Protein AF-A0A8D4VLZ9-F1 (afdb_monomer_lite)

Foldseek 3Di:
DAALVNLCVVCVVVVHDLCRVQVVVVHHSVLLVCLNVCVQVLPDDPSVVSCCVSVVDPDPPPPDD

pLDDT: mean 84.94, std 12.77, range [36.75, 94.44]

Organism: NCBI:txid1295382

InterPro domains:
  IPR010982 Lambda repressor-like, DNA-binding 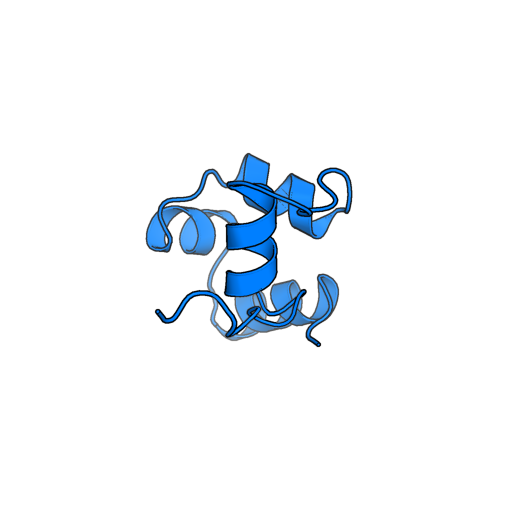domain superfamily [G3DSA:1.10.260.40] (2-60)
  IPR026365 Phage-associated protein, BcepMu gp16 family [TIGR04111] (3-57)

Structure (mmCIF, N/CA/C/O backbone):
data_AF-A0A8D4VLZ9-F1
#
_entry.id   AF-A0A8D4VLZ9-F1
#
loop_
_atom_site.group_PDB
_atom_site.id
_atom_site.type_symbol
_atom_site.label_atom_id
_atom_site.label_alt_id
_atom_site.label_comp_id
_atom_site.label_asym_id
_atom_site.label_entity_id
_atom_site.label_seq_id
_atom_site.pdbx_PDB_ins_code
_atom_site.Cartn_x
_atom_site.Cartn_y
_atom_site.Cartn_z
_atom_site.occupancy
_atom_site.B_iso_or_equiv
_atom_site.auth_seq_id
_atom_site.auth_comp_id
_atom_site.auth_asym_id
_atom_site.auth_atom_id
_atom_site.pdbx_PDB_model_num
ATOM 1 N N . MET A 1 1 ? 7.296 -10.489 -10.988 1.00 62.09 1 MET A N 1
ATOM 2 C CA . MET A 1 1 ? 7.047 -9.337 -10.095 1.00 62.09 1 MET A CA 1
ATOM 3 C C . MET A 1 1 ? 6.040 -8.428 -10.765 1.00 62.09 1 MET A C 1
ATOM 5 O O . MET A 1 1 ? 6.229 -8.110 -11.933 1.00 62.09 1 MET A O 1
ATOM 9 N N . LEU A 1 2 ? 4.970 -8.061 -10.065 1.00 77.62 2 LEU A N 1
ATOM 10 C CA . LEU A 1 2 ? 4.060 -7.015 -10.528 1.00 77.62 2 LEU A CA 1
ATOM 11 C C . LEU A 1 2 ? 4.693 -5.648 -10.230 1.00 77.62 2 LEU A C 1
ATOM 13 O O . LEU A 1 2 ? 5.382 -5.504 -9.222 1.00 77.62 2 LEU A O 1
ATOM 17 N N . THR A 1 3 ? 4.450 -4.640 -11.064 1.00 86.69 3 THR A N 1
ATOM 18 C CA . THR A 1 3 ? 4.778 -3.246 -10.714 1.00 86.69 3 THR A CA 1
ATOM 19 C C . THR A 1 3 ? 3.574 -2.558 -10.072 1.00 86.69 3 THR A C 1
ATOM 21 O O . THR A 1 3 ? 2.432 -3.000 -10.224 1.00 86.69 3 THR A O 1
ATOM 24 N N . ALA A 1 4 ? 3.806 -1.448 -9.363 1.00 86.81 4 ALA A N 1
ATOM 25 C CA . ALA A 1 4 ? 2.724 -0.655 -8.775 1.00 86.81 4 ALA A CA 1
ATOM 26 C C . ALA A 1 4 ? 1.718 -0.176 -9.837 1.00 86.81 4 ALA A C 1
ATOM 28 O O . ALA A 1 4 ? 0.515 -0.141 -9.582 1.00 86.81 4 ALA A O 1
ATOM 29 N N . ASP A 1 5 ? 2.202 0.134 -11.040 1.00 88.69 5 ASP A N 1
ATOM 30 C CA . ASP A 1 5 ? 1.368 0.561 -12.161 1.00 88.69 5 ASP A CA 1
ATOM 31 C C . ASP A 1 5 ? 0.494 -0.582 -12.698 1.00 88.69 5 ASP A C 1
ATOM 33 O O . ASP A 1 5 ? -0.721 -0.439 -12.833 1.00 88.69 5 ASP A O 1
ATOM 37 N N . GLN A 1 6 ? 1.075 -1.776 -12.860 1.00 90.00 6 GLN A N 1
ATOM 38 C CA . GLN A 1 6 ? 0.323 -2.976 -13.239 1.00 90.00 6 GLN A CA 1
ATOM 39 C C . GLN A 1 6 ? -0.742 -3.344 -12.202 1.00 90.00 6 GLN A C 1
ATOM 41 O O . GLN A 1 6 ? -1.835 -3.782 -12.565 1.00 90.00 6 GLN A O 1
ATOM 46 N N . PHE A 1 7 ? -0.464 -3.150 -10.910 1.00 90.94 7 PHE A N 1
ATOM 47 C CA . PHE A 1 7 ? -1.464 -3.359 -9.868 1.00 90.94 7 PHE A CA 1
ATOM 48 C C . PHE A 1 7 ? -2.637 -2.382 -9.995 1.00 90.94 7 PHE A C 1
ATOM 50 O O . PHE A 1 7 ? -3.793 -2.810 -9.979 1.00 90.94 7 PHE A O 1
ATOM 57 N N . LYS A 1 8 ? -2.354 -1.087 -10.189 1.00 89.62 8 LYS A N 1
ATOM 58 C CA . LYS A 1 8 ? -3.383 -0.063 -10.430 1.00 89.62 8 LYS A CA 1
ATOM 59 C C . LYS A 1 8 ? -4.212 -0.391 -11.675 1.00 89.62 8 LYS A C 1
ATOM 61 O O . LYS A 1 8 ? -5.439 -0.311 -11.622 1.00 89.62 8 LYS A O 1
ATOM 66 N N . ALA A 1 9 ? -3.572 -0.831 -12.758 1.00 92.06 9 ALA A N 1
ATOM 67 C CA . ALA A 1 9 ? -4.256 -1.272 -13.972 1.00 92.06 9 ALA A CA 1
ATOM 68 C C . ALA A 1 9 ? -5.171 -2.482 -13.714 1.00 92.06 9 ALA A C 1
ATOM 70 O O . ALA A 1 9 ? -6.312 -2.499 -14.173 1.00 92.06 9 ALA A O 1
ATOM 71 N N . ARG A 1 10 ? -4.724 -3.461 -12.914 1.00 92.19 10 ARG A N 1
ATOM 72 C CA . ARG A 1 10 ? -5.533 -4.625 -12.508 1.00 92.19 10 ARG A CA 1
ATOM 73 C C . ARG A 1 10 ? -6.756 -4.234 -11.691 1.00 92.19 10 ARG A C 1
ATOM 75 O O . ARG A 1 10 ? -7.838 -4.765 -11.924 1.00 92.19 10 ARG A O 1
ATOM 82 N N . LEU A 1 11 ? -6.579 -3.325 -10.738 1.00 92.31 11 LEU A N 1
ATOM 83 C CA . LEU A 1 11 ? -7.676 -2.793 -9.937 1.00 92.31 11 LEU A CA 1
ATOM 84 C C . LEU A 1 11 ? -8.699 -2.077 -10.825 1.00 92.31 11 LEU A C 1
ATOM 86 O O . LEU A 1 11 ? -9.887 -2.384 -10.751 1.00 92.31 11 LEU A O 1
ATOM 90 N N . LYS A 1 12 ? -8.228 -1.225 -11.746 1.00 92.06 12 LYS A N 1
ATOM 91 C CA . LYS A 1 12 ? -9.075 -0.534 -12.728 1.00 92.06 12 LYS A CA 1
ATOM 92 C C . LYS A 1 12 ? -9.842 -1.514 -13.620 1.00 92.06 12 LYS A C 1
ATOM 94 O O . LYS A 1 12 ? -11.044 -1.352 -13.788 1.00 92.06 12 LYS A O 1
ATOM 99 N N . ALA A 1 13 ? -9.179 -2.551 -14.133 1.00 93.75 13 ALA A N 1
ATOM 100 C CA . ALA A 1 13 ? -9.806 -3.582 -14.964 1.00 93.75 13 ALA A CA 1
ATOM 101 C C . ALA A 1 13 ? -10.879 -4.394 -14.215 1.00 93.75 13 ALA A C 1
ATOM 103 O O . ALA A 1 13 ? -11.829 -4.870 -14.825 1.00 93.75 13 ALA A O 1
ATOM 104 N N . ARG A 1 14 ? -10.744 -4.538 -12.892 1.00 92.00 14 ARG A N 1
ATOM 105 C CA . ARG A 1 14 ? -11.719 -5.214 -12.020 1.00 92.00 14 ARG A CA 1
ATOM 106 C C . ARG A 1 14 ? -12.812 -4.284 -11.484 1.00 92.00 14 ARG A C 1
ATOM 108 O O . ARG A 1 14 ? -13.672 -4.742 -10.742 1.00 92.00 14 ARG A O 1
ATOM 115 N N . GLY A 1 15 ? -12.754 -2.983 -11.783 1.00 94.44 15 GLY A N 1
ATOM 116 C CA . GLY A 1 15 ? -13.661 -1.987 -11.203 1.00 94.44 15 GLY A CA 1
ATOM 117 C C . GLY A 1 15 ? -13.491 -1.803 -9.689 1.00 94.44 15 GLY A C 1
ATOM 118 O O . GLY A 1 15 ? -14.394 -1.314 -9.019 1.00 94.44 15 GLY A O 1
ATOM 119 N N . THR A 1 16 ? -12.351 -2.206 -9.123 1.00 93.88 16 THR A N 1
ATOM 120 C CA . THR A 1 16 ? -12.068 -2.099 -7.685 1.00 93.88 16 THR A CA 1
ATOM 121 C C . THR A 1 16 ? -11.143 -0.914 -7.424 1.00 93.88 16 THR A C 1
ATOM 123 O O . THR A 1 16 ? -10.204 -0.670 -8.177 1.00 93.88 16 THR A O 1
ATOM 126 N N . THR A 1 17 ? -11.362 -0.171 -6.339 1.00 93.75 17 THR A N 1
ATOM 127 C CA . THR A 1 17 ? -10.451 0.913 -5.932 1.00 93.75 17 THR A CA 1
ATOM 128 C C . THR A 1 17 ? -9.356 0.394 -5.002 1.00 93.75 17 THR A C 1
ATOM 130 O O . THR A 1 17 ? -9.527 -0.622 -4.329 1.00 93.75 17 THR A O 1
ATOM 133 N N . ILE A 1 18 ? -8.239 1.123 -4.901 1.00 92.19 18 ILE A N 1
ATOM 134 C CA . ILE A 1 18 ? -7.178 0.816 -3.924 1.00 92.19 18 ILE A CA 1
ATOM 135 C C . ILE A 1 18 ? -7.755 0.793 -2.504 1.00 92.19 18 ILE A C 1
ATOM 137 O O . ILE A 1 18 ? -7.428 -0.093 -1.723 1.00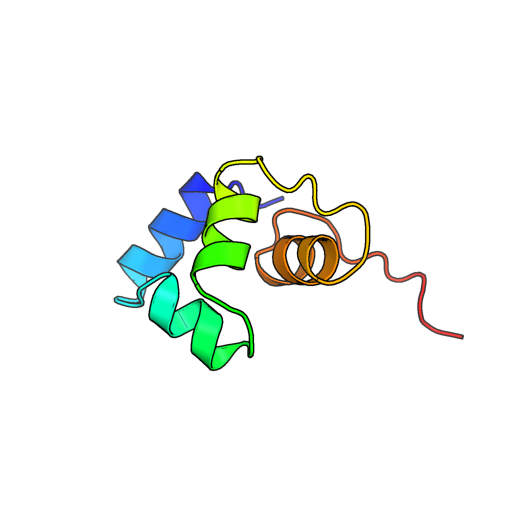 92.19 18 I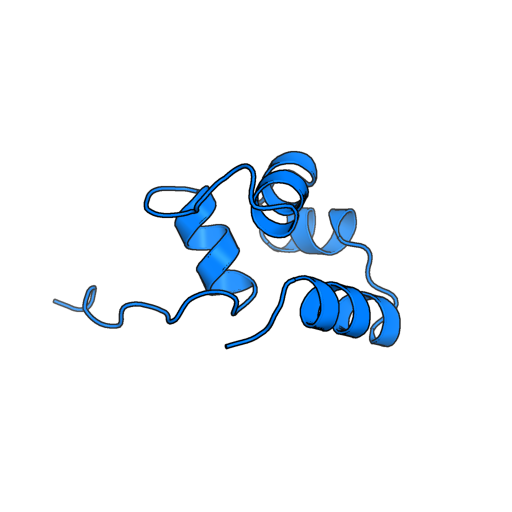LE A O 1
ATOM 141 N N . SER A 1 19 ? -8.650 1.731 -2.183 1.00 92.88 19 SER A N 1
ATOM 142 C CA . SER A 1 19 ? -9.295 1.816 -0.873 1.00 92.88 19 SER A CA 1
ATOM 143 C C . SER A 1 19 ? -10.195 0.622 -0.578 1.00 92.88 19 SER A C 1
ATOM 145 O O . SER A 1 19 ? -10.209 0.140 0.552 1.00 92.88 19 SER A O 1
ATOM 147 N N . GLN A 1 20 ? -10.942 0.135 -1.573 1.00 94.19 20 GLN A N 1
ATOM 148 C CA . GLN A 1 20 ? -11.754 -1.069 -1.417 1.00 94.19 20 GLN A CA 1
ATOM 149 C C . GLN A 1 20 ? -10.863 -2.288 -1.202 1.00 94.19 20 GLN A C 1
ATOM 151 O O . GLN A 1 20 ? -10.995 -2.965 -0.191 1.00 94.19 20 GLN A O 1
ATOM 156 N N . TRP A 1 21 ? -9.881 -2.485 -2.082 1.00 94.12 21 TRP A N 1
ATOM 157 C CA . TRP A 1 21 ? -8.939 -3.591 -1.969 1.00 94.12 21 TRP A CA 1
ATOM 158 C C . TRP A 1 21 ? -8.200 -3.588 -0.626 1.00 94.12 21 TRP A C 1
ATOM 160 O O . TRP A 1 21 ? -8.034 -4.639 -0.014 1.00 94.12 21 TRP A O 1
ATOM 170 N N . ALA A 1 22 ? -7.786 -2.414 -0.140 1.00 93.69 22 ALA A N 1
ATOM 171 C CA . ALA A 1 22 ? -7.133 -2.277 1.155 1.00 93.69 22 ALA A CA 1
ATOM 172 C C . ALA A 1 22 ? -8.049 -2.767 2.283 1.00 93.69 22 ALA A C 1
ATOM 174 O O . ALA A 1 22 ? -7.641 -3.634 3.051 1.00 93.69 22 ALA A O 1
ATOM 175 N N . ARG A 1 23 ? -9.299 -2.283 2.328 1.00 93.88 23 ARG A N 1
ATOM 176 C CA . ARG A 1 23 ? -10.293 -2.692 3.333 1.00 93.88 23 ARG A CA 1
ATOM 177 C C . ARG A 1 23 ? -10.584 -4.190 3.279 1.00 93.88 23 ARG A C 1
ATOM 179 O O . ARG A 1 23 ? -10.533 -4.837 4.319 1.00 93.88 23 ARG A O 1
ATOM 186 N N . ASP A 1 24 ? -10.781 -4.743 2.084 1.00 93.06 24 ASP A N 1
ATOM 187 C CA . ASP A 1 24 ? -11.049 -6.174 1.883 1.00 93.06 24 ASP A CA 1
ATOM 188 C C . ASP A 1 24 ? -9.881 -7.061 2.352 1.00 93.06 24 ASP A C 1
ATOM 190 O O . ASP A 1 24 ? -10.074 -8.215 2.723 1.00 93.06 24 ASP A O 1
ATOM 194 N N . ASN A 1 25 ? -8.658 -6.522 2.359 1.00 91.00 25 ASN A N 1
ATOM 195 C CA . ASN A 1 25 ? -7.457 -7.218 2.824 1.00 91.00 25 ASN A CA 1
ATOM 196 C C . ASN A 1 25 ? -7.053 -6.851 4.266 1.00 91.00 25 ASN A C 1
ATOM 198 O O . ASN A 1 25 ? -6.007 -7.307 4.728 1.00 91.00 25 ASN A O 1
ATOM 202 N N . GLY A 1 26 ? -7.848 -6.044 4.979 1.00 92.50 26 GLY A N 1
ATOM 203 C CA . GLY A 1 26 ? -7.564 -5.626 6.358 1.00 92.50 26 GLY A CA 1
ATOM 204 C C . GLY A 1 26 ? -6.463 -4.564 6.490 1.00 92.50 26 GLY A C 1
ATOM 205 O O . GLY A 1 26 ? -5.865 -4.415 7.556 1.00 92.50 26 GLY A O 1
ATOM 206 N N . PHE A 1 27 ? -6.172 -3.826 5.419 1.00 93.12 27 PHE A N 1
ATOM 207 C CA . PHE A 1 27 ? -5.173 -2.760 5.389 1.00 93.12 27 PHE A CA 1
ATOM 208 C C . PHE A 1 27 ? -5.805 -1.369 5.312 1.00 93.12 27 PHE A C 1
ATOM 210 O O . PHE A 1 27 ? -6.883 -1.163 4.754 1.00 93.12 27 PHE A O 1
ATOM 217 N N . SER A 1 28 ? -5.069 -0.372 5.802 1.00 93.38 28 SER A N 1
ATOM 218 C CA . SER A 1 28 ? -5.428 1.032 5.617 1.00 93.38 28 SER A CA 1
ATOM 219 C C . SER A 1 28 ? -5.127 1.476 4.176 1.00 93.38 28 SER A C 1
ATOM 221 O O . SER A 1 28 ? -4.009 1.258 3.700 1.00 93.38 28 SER A O 1
ATOM 223 N N . PRO A 1 29 ? -6.044 2.184 3.485 1.00 92.94 29 PRO A N 1
ATOM 224 C CA . PRO A 1 29 ? -5.807 2.710 2.132 1.00 92.94 29 PRO A CA 1
ATOM 225 C C . PRO A 1 29 ? -4.541 3.572 2.021 1.00 92.94 29 PRO A C 1
ATOM 227 O O . PRO A 1 29 ? -3.850 3.563 0.998 1.00 92.94 29 PRO A O 1
ATOM 230 N N . ARG A 1 30 ? -4.217 4.293 3.104 1.00 93.12 30 ARG A N 1
ATOM 231 C CA . ARG A 1 30 ? -3.002 5.101 3.224 1.00 93.12 30 ARG A CA 1
ATOM 232 C C . ARG A 1 30 ? -1.743 4.240 3.159 1.00 93.12 30 ARG A C 1
ATOM 234 O O . ARG A 1 30 ? -0.857 4.552 2.376 1.00 93.12 30 ARG A O 1
ATOM 241 N N . ASP A 1 31 ? -1.687 3.147 3.915 1.00 91.44 31 ASP A N 1
ATOM 242 C CA . ASP A 1 31 ? -0.515 2.262 3.955 1.00 91.44 31 ASP A CA 1
ATOM 243 C C . ASP A 1 31 ? -0.269 1.617 2.589 1.00 91.44 31 ASP A C 1
ATOM 245 O O . ASP A 1 31 ? 0.863 1.580 2.109 1.00 91.44 31 ASP A O 1
ATOM 249 N N . VAL A 1 32 ? -1.341 1.193 1.914 1.00 91.88 32 VAL A N 1
ATOM 250 C CA . VAL A 1 32 ? -1.263 0.648 0.552 1.00 91.88 32 VAL A CA 1
ATOM 251 C C . VAL A 1 32 ? -0.736 1.692 -0.432 1.00 91.88 32 VAL A C 1
ATOM 253 O O . VAL A 1 32 ? 0.151 1.394 -1.230 1.00 91.88 32 VAL A O 1
ATOM 256 N N . SER A 1 33 ? -1.220 2.931 -0.343 1.00 91.56 33 SER A N 1
ATOM 257 C CA . SER A 1 33 ? -0.745 4.034 -1.188 1.00 91.56 33 SER A CA 1
ATOM 258 C C . SER A 1 33 ? 0.730 4.364 -0.936 1.0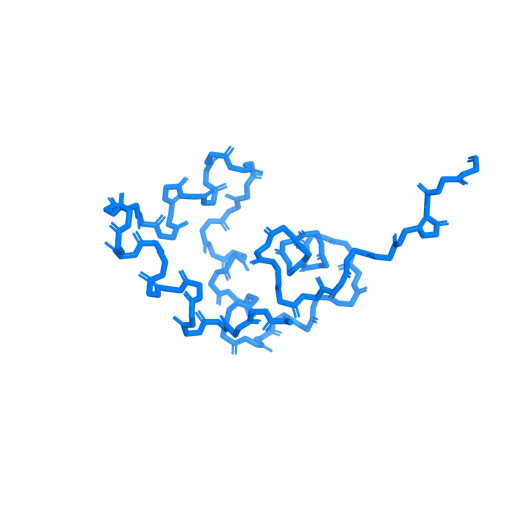0 91.56 33 SER A C 1
ATOM 260 O O . SER A 1 33 ? 1.482 4.558 -1.888 1.00 91.56 33 SER A O 1
ATOM 262 N N . LEU A 1 34 ? 1.174 4.364 0.325 1.00 90.88 34 LEU A N 1
ATOM 263 C CA . LEU A 1 34 ? 2.573 4.599 0.694 1.00 90.88 34 LEU A CA 1
ATOM 264 C C . LEU A 1 34 ? 3.510 3.503 0.161 1.00 90.88 34 LEU A C 1
ATOM 266 O O . LEU A 1 34 ? 4.622 3.811 -0.268 1.00 90.88 34 LEU A O 1
ATOM 270 N N . VAL A 1 35 ? 3.070 2.240 0.159 1.00 90.75 35 VAL A N 1
ATOM 271 C CA . VAL A 1 35 ? 3.826 1.120 -0.429 1.00 90.75 35 VAL A CA 1
ATOM 272 C C . VAL A 1 35 ? 3.866 1.230 -1.955 1.00 90.75 35 VAL A C 1
ATOM 274 O O . VAL A 1 35 ? 4.935 1.102 -2.546 1.00 90.75 35 VAL A O 1
ATOM 277 N N . LEU A 1 36 ? 2.734 1.524 -2.602 1.00 88.31 36 LEU A N 1
ATOM 278 C CA . LEU A 1 36 ? 2.662 1.680 -4.061 1.00 88.31 36 LEU A CA 1
ATOM 279 C C . LEU A 1 36 ? 3.499 2.854 -4.577 1.00 88.31 36 LEU A C 1
ATOM 281 O O . LEU A 1 36 ? 4.077 2.756 -5.656 1.00 88.31 36 LEU A O 1
ATOM 285 N N . ASN A 1 37 ? 3.574 3.944 -3.814 1.00 88.62 37 ASN A N 1
ATOM 286 C CA . ASN A 1 37 ? 4.398 5.109 -4.139 1.00 88.62 37 ASN A CA 1
ATOM 287 C C . ASN A 1 37 ? 5.877 4.923 -3.748 1.00 88.62 37 ASN A C 1
ATOM 289 O O . ASN A 1 37 ? 6.684 5.815 -3.988 1.00 88.62 37 ASN A O 1
ATOM 293 N N . GLY A 1 38 ? 6.244 3.800 -3.119 1.00 85.50 38 GLY A N 1
ATOM 294 C CA . GLY A 1 38 ? 7.620 3.507 -2.709 1.00 85.50 38 GLY A CA 1
ATOM 295 C C . GLY A 1 38 ? 8.106 4.261 -1.466 1.00 85.50 38 GLY A C 1
ATOM 296 O O . GLY A 1 38 ? 9.271 4.131 -1.097 1.00 85.50 38 GLY A O 1
ATOM 297 N N . GLN A 1 39 ? 7.234 5.008 -0.779 1.00 87.31 39 GLN A N 1
ATOM 298 C CA . GLN A 1 39 ? 7.573 5.675 0.486 1.00 87.31 39 GLN A CA 1
ATOM 299 C C . GLN A 1 39 ? 7.821 4.656 1.605 1.00 87.31 39 GLN A C 1
ATOM 301 O O . GLN A 1 39 ? 8.700 4.849 2.444 1.00 87.31 39 GLN A O 1
ATOM 306 N N . ILE A 1 40 ? 7.081 3.544 1.599 1.00 87.00 40 ILE A N 1
ATOM 307 C CA . ILE A 1 40 ? 7.347 2.391 2.461 1.00 87.00 40 ILE A CA 1
ATOM 308 C C . ILE A 1 40 ? 8.032 1.314 1.621 1.00 87.00 40 ILE A C 1
ATOM 310 O O . ILE A 1 40 ? 7.400 0.667 0.790 1.00 87.00 40 ILE A O 1
ATOM 314 N N . LYS A 1 41 ? 9.320 1.066 1.893 1.00 77.81 41 LYS A N 1
ATOM 315 C CA . LYS A 1 41 ? 10.114 0.022 1.211 1.00 77.81 41 LYS A CA 1
ATOM 316 C C . LYS A 1 41 ? 9.592 -1.403 1.451 1.00 77.81 41 LYS A C 1
ATOM 318 O O . LYS A 1 41 ? 9.965 -2.331 0.734 1.00 77.81 41 LYS A O 1
ATOM 323 N N . GLY A 1 42 ? 8.759 -1.591 2.480 1.00 79.56 42 GLY A N 1
ATOM 324 C CA . GLY A 1 42 ? 8.122 -2.873 2.785 1.00 79.56 42 GLY A CA 1
ATOM 325 C C . GLY A 1 42 ? 9.141 -3.983 3.025 1.00 79.56 42 GLY A C 1
ATOM 326 O O . GLY A 1 42 ? 9.034 -5.072 2.464 1.00 79.56 42 GLY A O 1
ATOM 327 N N . ASN A 1 43 ? 10.202 -3.676 3.771 1.00 80.31 43 ASN A N 1
ATOM 328 C CA . ASN A 1 43 ? 11.212 -4.672 4.122 1.00 80.31 43 ASN A CA 1
ATOM 329 C C . ASN A 1 43 ? 10.718 -5.583 5.248 1.00 80.31 43 ASN A C 1
ATOM 331 O O . ASN A 1 43 ? 11.018 -6.767 5.231 1.00 80.31 43 ASN A O 1
ATOM 335 N N . TYR A 1 44 ? 9.912 -5.047 6.168 1.00 83.44 44 TYR A N 1
ATOM 336 C CA . TYR A 1 44 ? 9.384 -5.767 7.327 1.00 83.44 44 TYR A CA 1
ATOM 337 C C . TYR A 1 44 ? 7.963 -5.289 7.665 1.00 83.44 44 TYR A C 1
ATOM 339 O O . TYR A 1 44 ? 7.499 -4.256 7.162 1.00 83.44 44 TYR A O 1
ATOM 347 N N . GLY A 1 45 ? 7.281 -6.037 8.536 1.00 88.50 45 GLY A N 1
ATOM 348 C CA 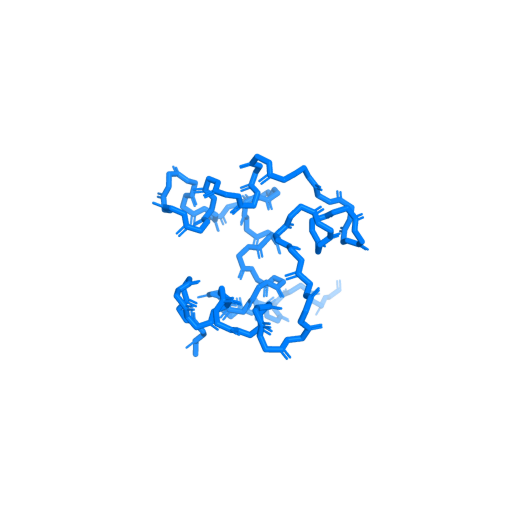. GLY A 1 45 ? 5.978 -5.676 9.101 1.00 88.50 45 GLY A CA 1
ATOM 349 C C . GLY A 1 45 ? 4.876 -5.482 8.054 1.00 88.50 45 GLY A C 1
ATOM 350 O O . GLY A 1 45 ? 4.899 -6.085 6.983 1.00 88.50 45 GLY A O 1
ATOM 351 N N . LYS A 1 46 ? 3.919 -4.589 8.348 1.00 87.44 46 LYS A N 1
ATOM 352 C CA . LYS A 1 46 ? 2.741 -4.343 7.492 1.00 87.44 46 LYS A CA 1
ATOM 353 C C . LYS A 1 46 ? 3.110 -3.974 6.053 1.00 87.44 46 LYS A C 1
ATOM 355 O O . LYS A 1 46 ? 2.479 -4.453 5.118 1.00 87.44 46 LYS A O 1
ATOM 360 N N . GLY A 1 47 ? 4.151 -3.160 5.864 1.00 87.75 47 GLY A N 1
ATOM 361 C CA . GLY A 1 47 ? 4.609 -2.765 4.530 1.00 87.75 47 GLY A CA 1
ATOM 362 C C . GLY A 1 47 ? 5.098 -3.951 3.695 1.00 87.75 47 GLY A C 1
ATOM 363 O O . GLY A 1 47 ? 4.827 -4.001 2.497 1.00 87.75 47 GLY A O 1
ATOM 364 N N . HIS A 1 48 ? 5.783 -4.915 4.321 1.00 89.06 48 HIS A N 1
ATOM 365 C CA . HIS A 1 48 ? 6.184 -6.158 3.660 1.00 89.06 48 HIS A CA 1
ATOM 366 C C . HIS A 1 48 ? 4.963 -6.998 3.289 1.00 89.06 48 HIS A C 1
ATOM 368 O O . HIS A 1 48 ? 4.813 -7.372 2.128 1.00 89.06 48 HIS A O 1
ATOM 374 N N . THR A 1 49 ? 4.045 -7.213 4.235 1.00 90.44 49 THR A N 1
ATOM 375 C CA . THR A 1 49 ? 2.815 -7.982 3.998 1.00 90.44 49 THR A CA 1
ATOM 376 C C . THR A 1 49 ? 1.992 -7.402 2.845 1.00 90.44 49 THR A C 1
ATOM 378 O O . THR A 1 49 ? 1.528 -8.149 1.987 1.00 90.44 49 THR A O 1
ATOM 381 N N . ILE A 1 50 ? 1.858 -6.073 2.772 1.00 90.94 50 ILE A N 1
ATOM 382 C CA . ILE A 1 50 ? 1.175 -5.383 1.670 1.00 90.94 50 ILE A CA 1
ATOM 383 C C . ILE A 1 50 ? 1.919 -5.609 0.347 1.00 90.94 50 ILE A C 1
ATOM 385 O O . ILE A 1 50 ? 1.301 -6.012 -0.636 1.00 90.94 50 ILE A O 1
ATOM 389 N N . ALA A 1 51 ? 3.238 -5.392 0.307 1.00 89.50 51 ALA A N 1
ATOM 390 C CA . ALA A 1 51 ? 4.032 -5.561 -0.913 1.00 89.50 51 ALA A CA 1
ATOM 391 C C . ALA A 1 51 ? 3.974 -6.999 -1.459 1.00 89.50 51 ALA A C 1
ATOM 393 O O . ALA A 1 51 ? 3.875 -7.195 -2.673 1.00 89.50 51 ALA A O 1
ATOM 394 N N . VAL A 1 52 ? 3.982 -7.994 -0.571 1.00 89.50 52 VAL A N 1
ATOM 395 C CA . VAL A 1 52 ? 3.813 -9.409 -0.919 1.00 89.50 52 VAL A CA 1
ATOM 396 C C . VAL A 1 52 ? 2.395 -9.686 -1.418 1.00 89.50 52 VAL A C 1
ATOM 398 O O . VAL A 1 52 ? 2.230 -10.256 -2.494 1.00 89.50 52 VAL A O 1
ATOM 401 N N . ARG A 1 53 ? 1.358 -9.218 -0.708 1.00 89.56 53 ARG A 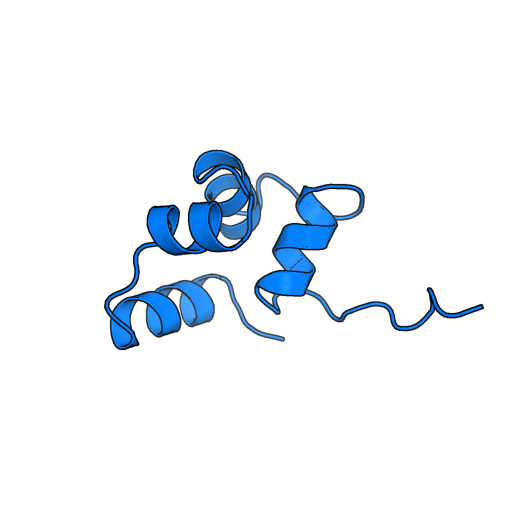N 1
ATOM 402 C CA . ARG A 1 53 ? -0.050 -9.428 -1.092 1.00 89.56 53 ARG A CA 1
ATOM 403 C C . ARG A 1 53 ? -0.387 -8.812 -2.455 1.00 89.56 53 ARG A C 1
ATOM 405 O O . ARG A 1 53 ? -1.159 -9.391 -3.214 1.00 89.56 53 ARG A O 1
ATOM 412 N N . ILE A 1 54 ? 0.193 -7.654 -2.774 1.00 87.94 54 ILE A N 1
ATOM 413 C CA . ILE A 1 54 ? 0.052 -6.988 -4.081 1.00 87.94 54 ILE A CA 1
ATOM 414 C C . ILE A 1 54 ? 0.804 -7.752 -5.189 1.00 87.94 54 ILE A C 1
ATOM 416 O O . ILE A 1 54 ? 0.451 -7.654 -6.366 1.00 87.94 54 ILE A O 1
ATOM 420 N N . GLY A 1 55 ? 1.830 -8.527 -4.828 1.00 85.94 55 GLY A N 1
ATOM 421 C CA . GLY A 1 55 ? 2.727 -9.206 -5.764 1.00 85.94 55 GLY A CA 1
ATOM 422 C C . GLY A 1 55 ? 3.895 -8.337 -6.245 1.00 85.94 55 GLY A C 1
ATOM 423 O O . GLY A 1 55 ? 4.522 -8.666 -7.257 1.00 85.94 55 GLY A O 1
ATOM 424 N N . LEU A 1 56 ? 4.192 -7.234 -5.540 1.00 83.69 56 LEU A N 1
ATOM 425 C CA . LEU A 1 56 ? 5.378 -6.396 -5.780 1.00 83.69 56 LEU A CA 1
ATOM 426 C C . LEU A 1 56 ? 6.661 -7.094 -5.319 1.00 83.69 56 LEU A C 1
ATOM 428 O O . LEU A 1 56 ? 7.721 -6.888 -5.905 1.00 83.69 56 LEU A O 1
ATOM 432 N N . LYS A 1 57 ? 6.566 -7.920 -4.273 1.00 80.06 57 LYS A N 1
ATOM 433 C CA . LYS A 1 57 ? 7.670 -8.730 -3.753 1.00 80.06 57 LYS A CA 1
ATOM 434 C C . LYS A 1 57 ? 7.315 -10.219 -3.777 1.00 80.06 57 LYS A C 1
ATOM 436 O O . LYS A 1 57 ? 6.139 -10.553 -3.623 1.00 80.06 57 LYS A O 1
ATOM 441 N N . PRO A 1 58 ? 8.305 -11.107 -3.976 1.00 75.88 58 PRO A N 1
ATOM 442 C CA . PRO A 1 58 ? 8.104 -12.533 -3.770 1.00 75.88 58 PRO A CA 1
ATOM 443 C C . PRO A 1 58 ? 7.681 -12.775 -2.318 1.00 75.88 58 PRO A C 1
ATOM 445 O O . PRO A 1 58 ? 8.163 -12.100 -1.407 1.00 75.88 58 PRO A O 1
ATOM 448 N N . THR A 1 59 ? 6.762 -13.722 -2.119 1.00 71.00 59 THR A N 1
ATOM 449 C CA . THR A 1 59 ? 6.542 -14.276 -0.781 1.00 71.00 59 THR A CA 1
ATOM 450 C C . THR A 1 59 ? 7.797 -15.061 -0.459 1.00 71.00 59 THR A C 1
ATOM 452 O O . THR A 1 59 ? 8.140 -15.979 -1.204 1.00 71.00 59 THR A O 1
ATOM 455 N N . ASP A 1 60 ? 8.504 -14.675 0.593 1.00 61.19 60 ASP A N 1
ATOM 456 C CA . ASP A 1 60 ? 9.569 -15.514 1.110 1.00 61.19 60 ASP A CA 1
ATOM 457 C C . ASP A 1 60 ? 8.898 -16.776 1.668 1.00 61.19 60 ASP A C 1
ATOM 459 O O . ASP A 1 60 ? 8.198 -16.724 2.677 1.00 61.19 60 ASP A O 1
ATOM 463 N N . GLN A 1 61 ? 9.005 -17.897 0.949 1.00 55.31 61 GLN A N 1
ATOM 464 C CA . GLN A 1 61 ? 8.417 -19.171 1.376 1.00 55.31 61 GLN A CA 1
ATOM 465 C C . GLN A 1 61 ? 9.147 -19.776 2.591 1.00 55.31 61 GLN A C 1
ATOM 467 O O . GLN A 1 61 ? 8.830 -20.893 2.985 1.00 55.31 61 GLN A O 1
ATOM 472 N N . SER A 1 62 ? 10.093 -19.061 3.212 1.00 52.59 62 SER A N 1
ATOM 473 C CA . SER A 1 62 ? 10.920 -19.576 4.310 1.00 52.59 62 SER A CA 1
ATOM 474 C C . SER A 1 62 ? 10.269 -19.459 5.694 1.00 52.59 62 SER A C 1
ATOM 476 O O . SER A 1 62 ? 10.899 -19.805 6.688 1.00 52.59 62 SER A O 1
ATOM 478 N N . GLN A 1 63 ? 9.010 -19.021 5.798 1.00 49.03 63 GLN A N 1
ATOM 479 C CA . GLN A 1 63 ? 8.207 -19.184 7.019 1.00 49.03 63 GLN A CA 1
ATOM 480 C C . GLN A 1 63 ? 7.260 -20.384 6.888 1.00 49.03 63 GLN A C 1
ATOM 482 O O . GLN A 1 63 ? 6.040 -20.242 6.867 1.00 49.03 63 GLN A O 1
ATOM 487 N N . ALA A 1 64 ? 7.851 -21.571 6.785 1.00 45.62 64 ALA A N 1
ATOM 488 C CA . ALA A 1 64 ? 7.205 -22.847 7.059 1.00 45.62 64 ALA A CA 1
ATOM 489 C C . ALA A 1 64 ? 8.225 -23.753 7.767 1.00 45.62 64 ALA A C 1
ATOM 491 O O . ALA A 1 64 ? 8.986 -24.469 7.118 1.00 45.62 64 ALA A O 1
ATOM 492 N N . ALA A 1 65 ? 8.259 -23.661 9.096 1.00 36.75 65 ALA A N 1
ATOM 493 C CA . ALA A 1 65 ? 8.795 -24.670 10.003 1.00 36.75 65 ALA A CA 1
ATOM 494 C C . ALA A 1 65 ? 7.917 -24.676 11.257 1.00 36.75 65 ALA A C 1
ATOM 496 O O . ALA A 1 65 ? 7.640 -23.563 11.766 1.00 36.75 65 ALA A O 1
#

Secondary structure (DSSP, 8-state):
---HHHHHHHHHHTT--HHHHHHHTT--HHHHHHHHTTSS--SSHHHHHHHHHHTSS---TT---

Radius of gyration: 11.69 Å; chains: 1; bounding box: 25×30×25 Å

Sequence (65 aa):
MLTADQFKARLKARGTTISQWARDNGFSPRDVSLVLNGQIKGNYGKGHTIAVRIGLKPTDQSQAA